Protein AF-A0A1I8GM62-F1 (afdb_monomer_lite)

Secondary structure (DSSP, 8-state):
--HHHHHHHHHHHSEETTEETTTT-HHHHHHHHHHHHHHHHHHHHHHHHHHHGGG---HHHHHHHHHHHHHHHHHHHHHHHHHHHHHHHHHHT--HHHHHHTT--HHHHHHHHHHHHHHHHHHHHHHHHHHHHHHHHHHHHHHHHHHHHTT--

pLDDT: mean 79.54, std 10.87, range [41.44, 91.31]

Structure (mmCIF, N/CA/C/O backbone):
data_AF-A0A1I8GM62-F1
#
_entry.id   AF-A0A1I8GM62-F1
#
loop_
_atom_site.group_PDB
_atom_site.id
_atom_site.type_symbol
_atom_site.label_atom_id
_atom_site.label_alt_id
_atom_site.label_comp_id
_atom_site.label_asym_id
_atom_site.label_entity_id
_atom_site.label_seq_id
_atom_site.pdbx_PDB_ins_code
_atom_site.Cartn_x
_atom_site.Cartn_y
_atom_site.Cartn_z
_atom_site.occupancy
_atom_site.B_iso_or_equiv
_atom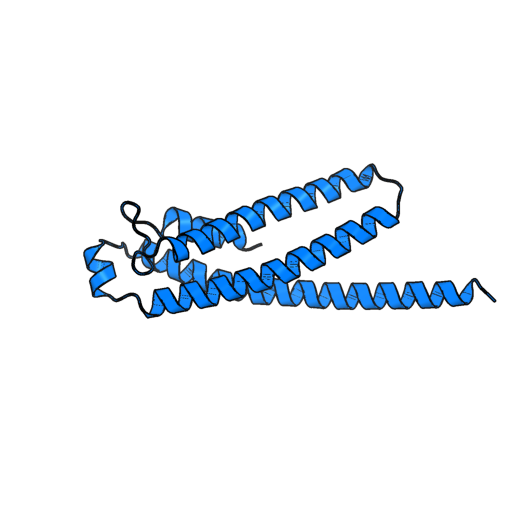_site.auth_seq_id
_atom_site.auth_comp_id
_atom_site.auth_asym_id
_atom_site.auth_atom_id
_atom_site.pdbx_PDB_model_num
ATOM 1 N N . PHE A 1 1 ? -6.111 5.649 1.277 1.00 62.72 1 PHE A N 1
ATOM 2 C CA . PHE A 1 1 ? -5.584 6.928 0.745 1.00 62.72 1 PHE A CA 1
ATOM 3 C C . PHE A 1 1 ? -4.669 6.766 -0.475 1.00 62.72 1 PHE A C 1
ATOM 5 O O . PHE A 1 1 ? -4.966 7.368 -1.493 1.00 62.72 1 PHE A O 1
ATOM 12 N N . PHE A 1 2 ? -3.619 5.932 -0.462 1.00 79.56 2 PHE A N 1
ATOM 13 C CA . PHE A 1 2 ? -2.700 5.809 -1.619 1.00 79.56 2 PHE A CA 1
ATOM 14 C C . PHE A 1 2 ? -3.121 4.785 -2.690 1.00 79.56 2 PHE A C 1
ATOM 16 O O . PHE A 1 2 ? -2.410 4.588 -3.675 1.00 79.56 2 PHE A O 1
ATOM 23 N N . ALA A 1 3 ? -4.288 4.152 -2.532 1.00 79.94 3 ALA A N 1
ATOM 24 C CA . ALA A 1 3 ? -4.757 3.091 -3.421 1.00 79.94 3 ALA A CA 1
ATOM 25 C C . ALA A 1 3 ? -4.910 3.529 -4.878 1.00 79.94 3 ALA A C 1
ATOM 27 O O . ALA A 1 3 ? -4.501 2.802 -5.780 1.00 79.94 3 ALA A O 1
ATOM 28 N N . ILE A 1 4 ? -5.418 4.743 -5.102 1.00 83.62 4 ILE A N 1
ATOM 29 C CA . ILE A 1 4 ? -5.590 5.300 -6.445 1.00 83.62 4 ILE A CA 1
ATOM 30 C C . ILE A 1 4 ? -4.252 5.586 -7.134 1.00 83.62 4 ILE A C 1
ATOM 32 O O . ILE A 1 4 ? -4.136 5.408 -8.342 1.00 83.62 4 ILE A O 1
ATOM 36 N N . ILE A 1 5 ? -3.222 5.961 -6.367 1.00 86.31 5 ILE A N 1
ATOM 37 C CA . ILE A 1 5 ? -1.871 6.195 -6.890 1.00 86.31 5 ILE A CA 1
ATOM 38 C C . ILE A 1 5 ? -1.244 4.860 -7.288 1.00 86.31 5 ILE A C 1
ATOM 40 O O . ILE A 1 5 ? -0.742 4.729 -8.400 1.00 86.31 5 ILE A O 1
ATOM 44 N N . VAL A 1 6 ? -1.331 3.843 -6.424 1.00 84.44 6 VAL A N 1
ATOM 45 C CA . VAL A 1 6 ? -0.832 2.491 -6.729 1.00 84.44 6 VAL A CA 1
ATOM 46 C C . VAL A 1 6 ? -1.548 1.921 -7.955 1.00 84.44 6 VAL A C 1
ATOM 48 O O . VAL A 1 6 ? -0.891 1.471 -8.892 1.00 84.44 6 VAL A O 1
ATOM 51 N N . PHE A 1 7 ? -2.879 2.016 -7.999 1.00 85.81 7 PHE A N 1
ATOM 52 C CA . PHE A 1 7 ? -3.683 1.615 -9.152 1.00 85.81 7 PHE A CA 1
ATOM 53 C C . PHE A 1 7 ? -3.276 2.370 -10.425 1.00 85.81 7 PHE A C 1
ATOM 55 O O . PHE A 1 7 ? -3.021 1.742 -11.451 1.00 85.81 7 PHE A O 1
ATOM 62 N N . GLY A 1 8 ? -3.146 3.697 -10.359 1.00 85.94 8 GLY A N 1
ATOM 63 C CA . GLY A 1 8 ? -2.776 4.538 -11.496 1.00 85.94 8 GLY A CA 1
ATOM 64 C C . GLY A 1 8 ? -1.378 4.232 -12.031 1.00 85.94 8 GLY A C 1
ATOM 65 O O . GLY A 1 8 ? -1.203 4.077 -13.239 1.00 85.94 8 GLY A O 1
ATOM 66 N N . CYS A 1 9 ? -0.386 4.063 -11.155 1.00 87.56 9 CYS A N 1
ATOM 67 C CA . CYS A 1 9 ? 0.976 3.694 -11.542 1.00 87.56 9 CYS A CA 1
ATOM 68 C C . CYS A 1 9 ? 1.032 2.312 -12.210 1.00 87.56 9 CYS A C 1
ATOM 70 O O . CYS A 1 9 ? 1.750 2.138 -13.195 1.00 87.56 9 CYS A O 1
ATOM 72 N N . ILE A 1 10 ? 0.263 1.338 -11.712 1.00 85.31 10 ILE A N 1
ATOM 73 C CA . ILE A 1 10 ? 0.224 -0.012 -12.288 1.00 85.31 10 ILE A CA 1
ATOM 74 C C . ILE A 1 10 ? -0.546 -0.014 -13.614 1.00 85.31 10 ILE A C 1
ATOM 76 O O . ILE A 1 10 ? -0.060 -0.550 -14.607 1.00 85.31 10 ILE A O 1
ATOM 80 N N . SER A 1 11 ? -1.714 0.625 -13.671 1.00 85.12 11 SER A N 1
ATOM 81 C CA . SER A 1 11 ? -2.553 0.643 -14.873 1.00 85.12 11 SER A CA 1
ATOM 82 C C . SER A 1 11 ? -1.916 1.420 -16.025 1.00 85.12 11 SER A C 1
ATOM 84 O O . SER A 1 11 ? -2.042 1.005 -17.172 1.00 85.12 11 SER A O 1
ATOM 86 N N . SER A 1 12 ? -1.233 2.532 -15.740 1.00 84.31 12 SER A N 1
ATOM 87 C CA . SER A 1 12 ? -0.571 3.343 -16.772 1.00 84.31 12 SER A CA 1
ATOM 88 C C . SER A 1 12 ? 0.801 2.806 -17.172 1.00 84.31 12 SER A C 1
ATOM 90 O O . SER A 1 12 ? 1.247 3.036 -18.291 1.00 84.31 12 SER A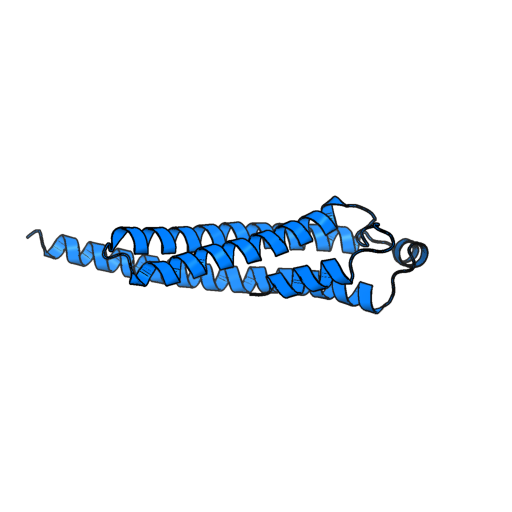 O 1
ATOM 92 N N . GLY A 1 13 ? 1.498 2.135 -16.250 1.00 78.88 13 GLY A N 1
ATOM 93 C CA . GLY A 1 13 ? 2.937 1.930 -16.363 1.00 78.88 13 GLY A CA 1
ATOM 94 C C . GLY A 1 13 ? 3.429 0.508 -16.158 1.00 78.88 13 GLY A C 1
ATOM 95 O O . GLY A 1 13 ? 4.627 0.312 -16.305 1.00 78.88 13 GLY A O 1
ATOM 96 N N . ALA A 1 14 ? 2.579 -0.468 -15.822 1.00 79.50 14 ALA A N 1
ATOM 97 C CA . ALA A 1 14 ? 3.021 -1.844 -15.564 1.00 79.50 14 ALA A CA 1
ATOM 98 C C . ALA A 1 14 ? 2.754 -2.828 -16.713 1.00 79.50 14 ALA A C 1
ATOM 100 O O . ALA A 1 14 ? 3.137 -3.991 -16.588 1.00 79.50 14 ALA A O 1
ATOM 101 N N . TYR A 1 15 ? 2.154 -2.389 -17.825 1.00 82.38 15 TYR A N 1
ATOM 102 C CA . TYR A 1 15 ? 1.890 -3.230 -18.996 1.00 82.38 15 TYR A CA 1
ATOM 103 C C . TYR A 1 15 ? 2.586 -2.691 -20.252 1.00 82.38 15 TYR A C 1
ATOM 105 O O . TYR A 1 15 ? 2.543 -1.492 -20.526 1.00 82.38 15 TYR A O 1
ATOM 113 N N . VAL A 1 16 ? 3.193 -3.590 -21.031 1.00 81.62 16 VAL A N 1
ATOM 114 C CA . VAL A 1 16 ? 3.643 -3.348 -22.412 1.00 81.62 16 VAL A CA 1
ATOM 115 C C . VAL A 1 16 ? 3.049 -4.450 -23.281 1.00 81.62 16 VAL A C 1
ATOM 117 O O . VAL A 1 16 ? 3.281 -5.620 -22.998 1.00 81.62 16 VAL A O 1
ATOM 120 N N . GLU A 1 17 ? 2.226 -4.103 -24.274 1.00 79.12 17 GLU A N 1
ATOM 121 C CA . GLU A 1 17 ? 1.579 -5.077 -25.180 1.00 79.12 17 GLU A CA 1
ATOM 122 C C . GLU A 1 17 ? 0.882 -6.250 -24.443 1.00 79.12 17 GLU A C 1
ATOM 124 O O . GLU A 1 17 ? 0.981 -7.411 -24.830 1.00 79.12 17 GLU A O 1
ATOM 129 N N . ASN A 1 18 ? 0.163 -5.952 -23.349 1.00 75.62 18 ASN A N 1
ATOM 130 C CA . ASN A 1 18 ? -0.491 -6.919 -22.441 1.00 75.62 18 ASN A CA 1
ATOM 131 C C . ASN A 1 18 ? 0.447 -7.807 -21.597 1.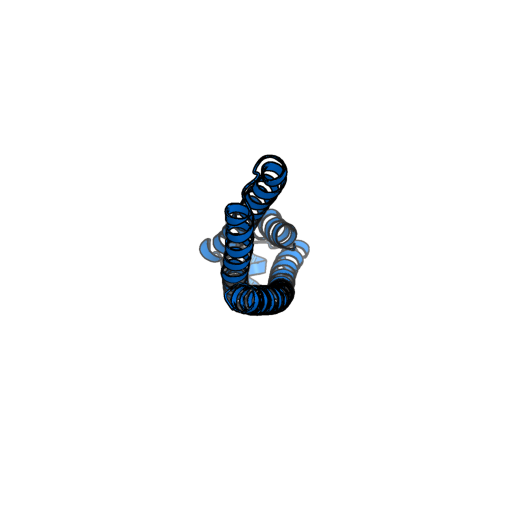00 75.62 18 ASN A C 1
ATOM 133 O O . ASN A 1 18 ? -0.020 -8.689 -20.867 1.00 75.62 18 ASN A O 1
ATOM 137 N N . ILE A 1 19 ? 1.756 -7.563 -21.633 1.00 78.19 19 ILE A N 1
ATOM 138 C CA . ILE A 1 19 ? 2.754 -8.244 -20.809 1.00 78.19 19 ILE A CA 1
ATOM 139 C C . ILE A 1 19 ? 3.046 -7.391 -19.572 1.00 78.19 19 ILE A C 1
ATOM 141 O O . ILE A 1 19 ? 3.367 -6.207 -19.664 1.00 78.19 19 ILE A O 1
ATOM 145 N N . CYS A 1 20 ? 2.932 -8.004 -18.394 1.00 82.94 20 CYS A N 1
ATOM 146 C CA . CYS A 1 20 ? 3.245 -7.355 -17.121 1.00 82.94 20 CYS A CA 1
ATOM 147 C C . CYS A 1 20 ? 4.759 -7.145 -16.978 1.00 82.94 20 CYS A C 1
ATOM 149 O O . CYS A 1 20 ? 5.514 -8.111 -17.078 1.00 82.94 20 CYS A O 1
ATOM 151 N N . ILE A 1 21 ? 5.192 -5.921 -16.654 1.00 82.06 21 ILE A N 1
ATOM 152 C CA . ILE A 1 21 ? 6.599 -5.510 -16.465 1.00 82.06 21 ILE A CA 1
ATOM 153 C C . ILE A 1 21 ? 7.292 -6.280 -15.318 1.00 82.06 21 ILE A C 1
ATOM 155 O O . ILE A 1 21 ? 8.511 -6.379 -15.252 1.00 82.06 21 ILE A O 1
ATOM 159 N N . MET A 1 22 ? 6.537 -6.885 -14.406 1.00 76.44 22 MET A N 1
ATOM 160 C CA . MET A 1 22 ? 7.093 -7.737 -13.353 1.00 76.44 22 MET A CA 1
ATOM 161 C C . MET A 1 22 ? 7.280 -9.173 -13.865 1.00 76.44 22 MET A C 1
ATOM 163 O O . MET A 1 22 ? 6.536 -10.082 -13.488 1.00 76.44 22 MET A O 1
ATOM 167 N N . MET A 1 23 ? 8.273 -9.372 -14.741 1.00 71.38 23 MET A N 1
ATOM 168 C CA . MET A 1 23 ? 8.696 -10.688 -15.252 1.00 71.38 23 MET A CA 1
ATOM 169 C C . MET A 1 23 ? 7.596 -11.443 -16.035 1.00 71.38 23 MET A C 1
ATOM 171 O O . MET A 1 23 ? 7.518 -12.669 -16.006 1.00 71.38 23 MET A O 1
ATOM 175 N N . GLY A 1 24 ? 6.688 -10.724 -16.702 1.00 67.06 24 GLY A N 1
ATOM 176 C CA . GLY A 1 24 ? 5.622 -11.306 -17.529 1.00 67.06 24 GLY A CA 1
ATOM 177 C C . GLY A 1 24 ? 4.525 -12.034 -16.748 1.00 67.06 24 GLY A C 1
ATOM 178 O O . GLY A 1 24 ? 3.585 -12.559 -17.347 1.00 67.06 24 GLY A O 1
ATOM 179 N N . GLN A 1 25 ? 4.591 -12.060 -15.414 1.00 72.69 25 GLN A N 1
ATOM 180 C CA . GLN A 1 25 ? 3.597 -12.748 -14.602 1.00 72.69 25 GLN A CA 1
ATOM 181 C C . GLN A 1 25 ? 2.361 -11.874 -14.406 1.00 72.69 25 GLN A C 1
ATOM 183 O O . GLN A 1 25 ? 2.345 -10.962 -13.576 1.00 72.69 25 GLN A O 1
ATOM 188 N N . LYS A 1 26 ? 1.291 -12.210 -15.135 1.00 73.12 26 LYS A N 1
ATOM 189 C CA . LYS A 1 26 ? -0.024 -11.549 -15.043 1.00 73.12 26 LYS A CA 1
ATOM 190 C C . LYS A 1 26 ? -0.532 -11.452 -13.601 1.00 73.12 26 LYS A C 1
ATOM 192 O O . LYS A 1 26 ? -1.150 -10.459 -13.239 1.00 73.12 26 LYS A O 1
ATOM 197 N N . ASN A 1 27 ? -0.185 -12.426 -12.761 1.00 78.31 27 ASN A N 1
ATOM 198 C CA . ASN A 1 27 ? -0.602 -12.488 -11.362 1.00 78.31 27 ASN A CA 1
ATOM 199 C C . ASN A 1 27 ? -0.055 -11.318 -10.520 1.00 78.31 27 ASN A C 1
ATOM 201 O O . ASN A 1 27 ? -0.733 -10.881 -9.602 1.00 78.31 27 ASN A O 1
ATOM 205 N N . ALA A 1 28 ? 1.138 -10.783 -10.816 1.00 78.12 28 ALA A N 1
ATOM 206 C CA . ALA A 1 28 ? 1.726 -9.674 -10.050 1.00 78.12 28 ALA A CA 1
ATOM 207 C C . ALA A 1 28 ? 1.057 -8.336 -10.343 1.00 78.12 28 ALA A C 1
ATOM 209 O O . ALA A 1 28 ? 0.593 -7.667 -9.420 1.00 78.12 28 ALA A O 1
ATOM 210 N N . CYS A 1 29 ? 0.944 -7.973 -11.623 1.00 80.38 29 CYS A N 1
ATOM 211 C CA . CYS A 1 29 ? 0.216 -6.765 -12.000 1.00 80.38 29 CYS A CA 1
ATOM 212 C C . CYS A 1 29 ? -1.280 -6.895 -11.667 1.00 80.38 29 CYS A C 1
ATOM 214 O O . CYS A 1 29 ? -1.875 -5.948 -11.162 1.00 80.38 29 CYS A O 1
ATOM 216 N N . GLY A 1 30 ? -1.870 -8.078 -11.872 1.00 83.62 30 GLY A N 1
ATOM 217 C CA . GLY A 1 30 ? -3.266 -8.363 -11.545 1.00 83.62 30 GLY A CA 1
ATOM 218 C C . GLY A 1 30 ? -3.570 -8.230 -10.054 1.00 83.62 30 GLY A C 1
ATOM 219 O O . GLY A 1 30 ? -4.570 -7.617 -9.700 1.00 83.62 30 GLY A O 1
ATOM 220 N N . PHE A 1 31 ? -2.687 -8.714 -9.175 1.00 83.06 31 PHE A N 1
ATOM 221 C CA . PHE A 1 31 ? -2.855 -8.560 -7.728 1.00 83.06 31 PHE A CA 1
ATOM 222 C C . PHE A 1 31 ? -2.839 -7.086 -7.301 1.00 83.06 31 PHE A C 1
ATOM 224 O O . PHE A 1 31 ? -3.694 -6.654 -6.528 1.00 83.06 31 PHE A O 1
ATOM 231 N N . GLY A 1 32 ? -1.923 -6.283 -7.850 1.00 80.56 32 GLY A N 1
ATOM 232 C CA . GLY A 1 32 ? -1.866 -4.844 -7.575 1.00 80.56 32 GLY A CA 1
ATOM 233 C C . GLY A 1 32 ? -3.081 -4.066 -8.103 1.00 80.56 32 GLY A C 1
ATOM 234 O O . GLY A 1 32 ? -3.585 -3.169 -7.430 1.00 80.56 32 GLY A O 1
ATOM 235 N N . VAL A 1 33 ? -3.607 -4.439 -9.274 1.00 84.94 33 VAL A N 1
ATOM 236 C CA . VAL A 1 33 ? -4.845 -3.855 -9.824 1.00 84.94 33 VAL A CA 1
ATOM 237 C C . VAL A 1 33 ? -6.062 -4.252 -8.989 1.00 84.94 33 VAL A C 1
ATOM 239 O O . VAL A 1 33 ? -6.838 -3.384 -8.597 1.00 84.94 33 VAL A O 1
ATOM 242 N N . PHE A 1 34 ? -6.217 -5.544 -8.687 1.00 85.62 34 PHE A N 1
ATOM 243 C CA . PHE A 1 34 ? -7.329 -6.070 -7.894 1.00 85.62 34 PHE A CA 1
ATOM 244 C C . PHE A 1 34 ? -7.396 -5.394 -6.528 1.00 85.62 34 PHE A C 1
ATOM 246 O O . PHE A 1 34 ? -8.449 -4.901 -6.128 1.00 85.62 34 PHE A O 1
ATOM 253 N N . THR A 1 35 ? -6.254 -5.311 -5.846 1.00 83.75 35 THR A N 1
ATOM 254 C CA . THR A 1 35 ? -6.174 -4.612 -4.567 1.00 83.75 35 THR A CA 1
ATOM 255 C C . THR A 1 35 ? -6.549 -3.131 -4.737 1.00 83.75 35 THR A C 1
ATOM 257 O O . THR A 1 35 ? -7.460 -2.650 -4.071 1.00 83.75 35 THR A O 1
ATOM 260 N N . GLY A 1 36 ? -5.971 -2.402 -5.693 1.00 81.94 36 GLY A N 1
ATOM 261 C CA . GLY A 1 36 ? -6.341 -0.999 -5.930 1.00 81.94 36 GLY A CA 1
ATOM 262 C C . GLY A 1 36 ? -7.849 -0.755 -6.134 1.00 81.94 36 GLY A C 1
ATOM 263 O O . GLY A 1 36 ? -8.414 0.152 -5.520 1.00 81.94 36 GLY A O 1
ATOM 264 N N . VAL A 1 37 ? -8.511 -1.579 -6.951 1.00 85.38 37 VAL A N 1
ATOM 265 C CA . VAL A 1 37 ? -9.940 -1.426 -7.287 1.00 85.38 37 VAL A CA 1
ATOM 266 C C . VAL A 1 37 ? -10.849 -1.781 -6.113 1.00 85.38 37 VAL A C 1
ATOM 268 O O . VAL A 1 37 ? -11.765 -1.022 -5.794 1.00 85.38 37 VAL A O 1
ATOM 271 N N . VAL A 1 38 ? -10.603 -2.908 -5.443 1.00 86.00 38 VAL A N 1
ATOM 272 C CA . VAL A 1 38 ? -11.434 -3.337 -4.308 1.00 86.00 38 VAL A CA 1
ATOM 273 C C . VAL A 1 38 ? -11.303 -2.361 -3.138 1.00 86.00 38 VAL A C 1
ATOM 275 O O . VAL A 1 38 ? -12.306 -2.057 -2.497 1.00 86.00 38 VAL A O 1
ATOM 278 N N . ALA A 1 39 ? -10.114 -1.792 -2.913 1.00 83.88 39 ALA A N 1
ATOM 279 C CA . ALA A 1 39 ? -9.914 -0.734 -1.924 1.00 83.88 39 ALA A CA 1
ATOM 280 C C . ALA A 1 39 ? -10.811 0.481 -2.200 1.00 83.88 39 ALA A C 1
ATOM 282 O O . ALA A 1 39 ? -11.464 1.000 -1.298 1.00 83.88 39 ALA A O 1
ATOM 283 N N . PHE A 1 40 ? -10.848 0.928 -3.459 1.00 82.56 40 PHE A N 1
ATOM 284 C CA . PHE A 1 40 ? -11.644 2.077 -3.880 1.00 82.56 40 PHE A CA 1
ATOM 285 C C . PHE A 1 40 ? -13.148 1.828 -3.706 1.00 82.56 40 PHE A C 1
ATOM 287 O O . PHE A 1 40 ? -13.852 2.668 -3.145 1.00 82.56 40 PHE A O 1
ATOM 294 N N . LEU A 1 41 ? -13.630 0.656 -4.130 1.00 86.75 41 LEU A N 1
ATOM 295 C CA . LEU A 1 41 ? -15.033 0.265 -3.971 1.00 86.75 41 LEU A CA 1
ATOM 296 C C . LEU A 1 41 ? -15.423 0.116 -2.498 1.00 86.75 41 LEU A C 1
ATOM 298 O O . LEU A 1 41 ? -16.483 0.593 -2.104 1.00 86.75 41 LEU A O 1
ATOM 302 N N . GLY A 1 42 ? -14.554 -0.483 -1.679 1.00 85.50 42 GLY A N 1
ATOM 303 C CA . GLY A 1 42 ? -14.756 -0.589 -0.235 1.00 85.50 42 GLY A CA 1
ATOM 304 C C . GLY A 1 42 ? -14.943 0.785 0.403 1.00 85.50 42 GLY A C 1
ATOM 305 O O . GLY A 1 42 ? -15.953 1.021 1.060 1.00 85.50 42 GLY A O 1
ATOM 306 N N . CYS A 1 43 ? -14.040 1.732 0.123 1.00 83.19 43 CYS A N 1
ATOM 307 C CA . CYS A 1 43 ? -14.166 3.104 0.618 1.00 83.19 43 CYS A CA 1
ATOM 308 C C . CYS A 1 43 ? -15.469 3.786 0.165 1.00 83.19 43 CYS A C 1
ATOM 310 O O . CYS A 1 43 ? -16.091 4.474 0.967 1.00 83.19 43 CYS A O 1
ATOM 312 N N . MET A 1 44 ? -15.910 3.589 -1.083 1.00 85.56 44 MET A N 1
ATOM 313 C CA . MET A 1 44 ? -17.197 4.117 -1.562 1.00 85.56 44 MET A CA 1
ATOM 314 C C . MET A 1 44 ? -18.387 3.551 -0.780 1.00 85.56 44 MET A C 1
ATOM 316 O O . MET A 1 44 ? -19.285 4.308 -0.421 1.00 85.56 44 MET A O 1
ATOM 320 N N . VAL A 1 45 ? -18.396 2.247 -0.493 1.00 86.75 45 VAL A N 1
ATOM 321 C CA . VAL A 1 45 ? -19.476 1.600 0.270 1.00 86.75 45 VAL A CA 1
ATOM 322 C C . VAL A 1 45 ? -19.529 2.118 1.706 1.00 86.75 45 VAL A C 1
ATOM 324 O O . VAL A 1 45 ? -20.614 2.442 2.182 1.00 86.75 45 VAL A O 1
ATOM 327 N N . PHE A 1 46 ? -18.384 2.247 2.383 1.00 82.06 46 PHE A N 1
ATOM 328 C CA . PHE A 1 46 ? -18.339 2.795 3.743 1.00 82.06 46 PHE A CA 1
ATOM 329 C C . PHE A 1 46 ? -18.765 4.267 3.786 1.00 82.06 46 PHE A C 1
ATOM 331 O O . PHE A 1 46 ? -19.568 4.630 4.637 1.00 82.06 46 PHE A O 1
ATOM 338 N N . LEU A 1 47 ? -18.338 5.081 2.814 1.00 83.19 47 LEU A N 1
ATOM 339 C CA . LEU A 1 47 ? -18.735 6.490 2.708 1.00 83.19 47 LEU A CA 1
ATOM 340 C C . LEU A 1 47 ? -20.246 6.633 2.459 1.00 83.19 47 LEU A C 1
ATOM 342 O O . LEU A 1 47 ? -20.907 7.463 3.076 1.00 83.19 47 LEU A O 1
ATOM 346 N N . LEU A 1 48 ? -20.826 5.788 1.601 1.00 84.19 48 LEU A N 1
ATOM 347 C CA . LEU A 1 48 ? -22.281 5.729 1.436 1.00 84.19 48 LEU A CA 1
ATOM 348 C C . LEU A 1 48 ? -22.971 5.289 2.732 1.00 84.19 48 LEU A C 1
ATOM 350 O O . LEU A 1 48 ? -23.976 5.885 3.109 1.00 84.19 48 LEU A O 1
ATOM 354 N N . GLY A 1 49 ? -22.418 4.303 3.439 1.00 78.75 49 GLY A N 1
ATOM 355 C CA . GLY A 1 49 ? -22.881 3.908 4.769 1.00 78.75 49 GLY A CA 1
ATOM 356 C C . GLY A 1 49 ? -22.907 5.081 5.754 1.00 78.75 49 GLY A C 1
ATOM 357 O O . GLY A 1 49 ? -23.900 5.255 6.461 1.00 78.75 49 GLY A O 1
ATOM 358 N N . ASP A 1 50 ? -21.882 5.934 5.721 1.00 77.06 50 ASP A N 1
ATOM 359 C CA . ASP A 1 50 ? -21.809 7.156 6.524 1.00 77.06 50 ASP A CA 1
ATOM 360 C C . ASP A 1 50 ? -22.857 8.206 6.144 1.00 77.06 50 ASP A C 1
ATOM 362 O O . ASP A 1 50 ? -23.436 8.844 7.020 1.00 77.06 50 ASP A O 1
ATOM 366 N N . ILE A 1 51 ? -23.189 8.353 4.861 1.00 78.94 51 ILE A N 1
ATOM 367 C CA . ILE A 1 51 ? -24.277 9.246 4.428 1.00 78.94 51 ILE A CA 1
ATOM 368 C C . ILE A 1 51 ? -25.643 8.694 4.869 1.00 78.94 51 ILE A C 1
ATOM 370 O O . ILE A 1 51 ? -26.513 9.442 5.317 1.00 78.94 51 ILE A O 1
ATOM 374 N N . LEU A 1 52 ? -25.844 7.374 4.798 1.00 75.50 52 LEU A N 1
ATOM 375 C CA . LEU A 1 52 ? -27.067 6.732 5.285 1.00 75.50 52 LEU A CA 1
ATOM 376 C C . LEU A 1 52 ? -27.208 6.798 6.819 1.00 75.50 52 LEU A C 1
ATOM 378 O O . LEU A 1 52 ? -28.324 6.642 7.326 1.00 75.50 52 LEU A O 1
ATOM 382 N N . PHE A 1 53 ? -26.135 7.089 7.569 1.00 63.00 53 PHE A N 1
ATOM 383 C CA . PHE A 1 53 ? -26.197 7.221 9.029 1.00 63.00 53 PHE A CA 1
ATOM 384 C C . PHE A 1 53 ? -27.034 8.387 9.535 1.00 63.00 53 PHE A C 1
ATOM 386 O O . PHE A 1 53 ? -27.529 8.305 10.660 1.00 63.00 53 PHE A O 1
ATOM 393 N N . GLU A 1 54 ? -27.227 9.449 8.753 1.00 60.09 54 GLU A N 1
ATOM 394 C CA . GLU A 1 54 ? -28.139 10.536 9.135 1.00 60.09 54 GLU A CA 1
ATOM 395 C C . GLU A 1 54 ? -29.611 10.089 9.158 1.00 60.09 54 GLU A C 1
ATOM 397 O O . GLU A 1 54 ? -30.444 10.742 9.782 1.00 60.09 54 GLU A O 1
ATOM 402 N N . LYS A 1 55 ? -29.950 8.957 8.522 1.00 56.28 55 LYS A N 1
ATOM 403 C CA . LYS A 1 55 ? -31.322 8.429 8.444 1.00 56.28 55 LYS A CA 1
ATOM 404 C C . LYS A 1 55 ? -31.634 7.336 9.475 1.00 56.28 55 LYS A C 1
ATOM 406 O O . LYS A 1 55 ? -32.800 6.984 9.632 1.00 56.28 55 LYS A O 1
ATOM 411 N N . LEU A 1 56 ? -30.636 6.787 10.175 1.00 55.50 56 LEU A N 1
ATOM 412 C CA . LEU A 1 56 ? -30.800 5.636 11.074 1.00 55.50 56 LEU A CA 1
ATOM 413 C C . LEU A 1 56 ? -30.640 6.042 12.552 1.00 55.50 56 LEU A C 1
ATOM 415 O O . LEU A 1 56 ? -29.545 6.339 13.014 1.00 55.50 56 LEU A O 1
ATOM 419 N N . SER A 1 57 ? -31.738 5.987 13.317 1.00 55.84 57 SER A N 1
ATOM 420 C CA . SER A 1 57 ? -31.823 6.384 14.741 1.00 55.84 57 SER A CA 1
ATOM 421 C C . SER A 1 57 ? -31.143 5.422 15.738 1.00 55.84 57 SER A C 1
ATOM 423 O O . SER A 1 57 ? -31.156 5.681 16.941 1.00 55.84 57 SER A O 1
ATOM 425 N N . SER A 1 58 ? -30.592 4.289 15.294 1.00 61.69 58 SER A N 1
ATOM 426 C CA . SER A 1 58 ? -30.129 3.229 16.201 1.00 61.69 58 SER A CA 1
ATOM 427 C C . SER A 1 58 ? -28.611 3.241 16.398 1.00 61.69 58 SER A C 1
ATOM 429 O O . SER A 1 58 ? -27.834 3.017 15.466 1.00 61.69 58 SER A O 1
ATOM 431 N N . VAL A 1 59 ? -28.195 3.436 17.655 1.00 65.44 59 VAL A N 1
ATOM 432 C CA . VAL A 1 59 ? -26.795 3.446 18.127 1.00 65.44 59 VAL A CA 1
ATOM 433 C C . VAL A 1 59 ? -26.060 2.135 17.789 1.00 65.44 59 VAL A C 1
ATOM 435 O O . VAL A 1 59 ? -24.846 2.122 17.578 1.00 65.44 59 VAL A O 1
ATOM 438 N N . GLN A 1 60 ? -26.799 1.030 17.657 1.00 67.75 60 GLN A N 1
ATOM 439 C CA . GLN A 1 60 ? -26.260 -0.306 17.391 1.00 67.75 60 GLN A CA 1
ATOM 440 C C . GLN A 1 60 ? -25.687 -0.456 15.972 1.00 67.75 60 GLN A C 1
ATOM 442 O O . GLN A 1 60 ? -24.631 -1.066 15.798 1.00 67.75 60 GLN A O 1
ATOM 447 N N . HIS A 1 61 ? -26.321 0.149 14.960 1.00 70.81 61 HIS A N 1
ATOM 448 C CA . HIS A 1 61 ? -25.825 0.100 13.578 1.00 70.81 61 HIS A CA 1
ATOM 449 C C . HIS A 1 61 ? -24.562 0.950 13.385 1.00 70.81 61 HIS A C 1
ATOM 451 O O . HIS A 1 61 ? -23.663 0.539 12.653 1.00 70.81 61 HIS A O 1
ATOM 457 N N . ARG A 1 62 ? -24.450 2.081 14.100 1.00 70.19 62 ARG A N 1
ATOM 458 C CA . ARG A 1 62 ? -23.241 2.929 14.107 1.00 70.19 62 ARG A CA 1
ATOM 459 C C . ARG A 1 62 ? -22.017 2.174 14.583 1.00 70.19 62 ARG A C 1
ATOM 461 O O . ARG A 1 62 ? -20.989 2.173 13.912 1.00 70.19 62 ARG A O 1
ATOM 468 N N . ARG A 1 63 ? -22.143 1.473 15.708 1.00 73.19 63 ARG A N 1
ATOM 469 C CA . ARG A 1 63 ? -21.038 0.686 16.257 1.00 73.19 63 ARG A CA 1
ATOM 470 C C . ARG A 1 63 ? -20.610 -0.441 15.312 1.00 73.19 63 ARG A C 1
ATOM 472 O O . ARG A 1 63 ? -19.415 -0.673 15.163 1.00 73.19 63 ARG A O 1
ATOM 479 N N . LEU A 1 64 ? -21.561 -1.110 14.655 1.00 80.56 64 LEU A N 1
ATOM 480 C CA . LEU A 1 64 ? -21.255 -2.191 13.716 1.00 80.56 64 LEU A CA 1
ATOM 481 C C . LEU A 1 64 ? -20.487 -1.695 12.483 1.00 80.56 64 LEU A C 1
ATOM 483 O O . LEU A 1 64 ? -19.528 -2.350 12.086 1.00 80.56 64 LEU A O 1
ATOM 487 N N . LEU A 1 65 ? -20.863 -0.549 11.903 1.00 81.06 65 LEU A N 1
ATOM 488 C CA . LEU A 1 65 ? -20.156 -0.008 10.735 1.00 81.06 65 LEU A CA 1
ATOM 489 C C . LEU A 1 65 ? -18.732 0.421 11.087 1.00 81.06 65 LEU A C 1
ATOM 491 O O . LEU A 1 65 ? -17.816 0.100 10.342 1.00 81.06 65 LEU A O 1
ATOM 495 N N . VAL A 1 66 ? -18.526 1.038 12.256 1.00 80.31 66 VAL A N 1
ATOM 496 C CA . VAL A 1 66 ? -17.179 1.398 12.735 1.00 80.31 66 VAL A CA 1
ATOM 497 C C . VAL A 1 66 ? -16.307 0.154 12.930 1.00 80.31 66 VAL A C 1
ATOM 499 O O . VAL A 1 66 ? -15.165 0.125 12.483 1.00 80.31 66 VAL A O 1
ATOM 502 N N . ILE A 1 67 ? -16.837 -0.909 13.547 1.00 82.19 67 ILE A N 1
ATOM 503 C CA . ILE A 1 67 ? -16.098 -2.175 13.706 1.00 82.19 67 ILE A CA 1
ATOM 504 C C . ILE A 1 67 ? -15.807 -2.814 12.339 1.00 82.19 67 ILE A C 1
ATOM 506 O O . ILE A 1 67 ? -14.713 -3.339 12.129 1.00 82.19 67 ILE A O 1
ATOM 510 N N . ALA A 1 68 ? -16.763 -2.766 11.408 1.00 85.56 68 ALA A N 1
ATOM 511 C CA . ALA A 1 68 ? -16.590 -3.288 10.057 1.00 85.56 68 ALA A CA 1
ATOM 512 C C . ALA A 1 68 ? -15.519 -2.513 9.273 1.00 85.56 68 ALA A C 1
ATOM 514 O O . ALA A 1 68 ? -14.690 -3.143 8.621 1.00 85.56 68 ALA A O 1
ATOM 515 N N . ASP A 1 69 ? -15.485 -1.184 9.381 1.00 83.19 69 ASP A N 1
ATOM 516 C CA . ASP A 1 69 ? -14.460 -0.336 8.761 1.00 83.19 69 ASP A CA 1
ATOM 517 C C . ASP A 1 69 ? -13.066 -0.616 9.344 1.00 83.19 69 ASP A C 1
ATOM 519 O O . ASP A 1 69 ? -12.098 -0.798 8.601 1.00 83.19 69 ASP A O 1
ATOM 523 N N . MET A 1 70 ? -12.964 -0.775 10.668 1.00 82.62 70 MET A N 1
ATOM 524 C CA . MET A 1 70 ? -11.716 -1.172 11.326 1.00 82.62 70 MET A CA 1
ATOM 525 C C . MET A 1 70 ? -11.237 -2.554 10.861 1.00 82.62 70 MET A C 1
ATOM 527 O O . MET A 1 70 ? -10.054 -2.735 10.565 1.00 82.62 70 MET A O 1
ATOM 531 N N . GLY A 1 71 ? -12.147 -3.530 10.775 1.00 86.75 71 GLY A N 1
ATOM 532 C CA . GLY A 1 71 ? -11.841 -4.880 10.302 1.00 86.75 71 GLY A CA 1
ATOM 533 C C . GLY A 1 71 ? -11.410 -4.898 8.836 1.00 86.75 71 GLY A C 1
ATOM 534 O O . GLY A 1 71 ? -10.399 -5.516 8.493 1.00 86.75 71 GLY A O 1
ATOM 535 N N . PHE A 1 72 ? -12.130 -4.169 7.981 1.00 85.75 72 PHE A N 1
ATOM 536 C CA . PHE A 1 72 ? -11.779 -3.999 6.577 1.00 85.75 72 PHE A CA 1
ATOM 537 C C . PHE A 1 72 ? -10.403 -3.349 6.438 1.00 85.75 72 PHE A C 1
ATOM 539 O O . PHE A 1 72 ? -9.544 -3.899 5.757 1.00 85.75 72 PHE A O 1
ATOM 546 N N . SER A 1 73 ? -10.145 -2.250 7.146 1.00 85.38 73 SER A N 1
ATOM 547 C CA . SER A 1 73 ? -8.859 -1.547 7.132 1.00 85.38 73 SER A CA 1
ATOM 548 C C . SER A 1 73 ? -7.691 -2.428 7.589 1.00 85.38 73 SER A C 1
ATOM 550 O O . SER A 1 73 ? -6.619 -2.391 6.975 1.00 85.38 73 SER A O 1
ATOM 552 N N . ALA A 1 74 ? -7.883 -3.275 8.605 1.00 86.56 74 ALA A N 1
ATOM 553 C CA . ALA A 1 74 ? -6.864 -4.219 9.067 1.00 86.56 74 ALA A CA 1
ATOM 554 C C . ALA A 1 74 ? -6.561 -5.306 8.019 1.00 86.56 74 ALA A C 1
ATOM 556 O O . ALA A 1 74 ? -5.398 -5.521 7.663 1.00 86.56 74 ALA A O 1
ATOM 557 N N . ALA A 1 75 ? -7.600 -5.946 7.470 1.00 88.81 75 ALA A N 1
ATOM 558 C CA . ALA A 1 75 ? -7.455 -6.937 6.402 1.00 88.81 75 ALA A CA 1
ATOM 559 C C . ALA A 1 75 ? -6.790 -6.325 5.159 1.00 88.81 75 ALA A C 1
ATOM 561 O O . ALA A 1 75 ? -5.912 -6.926 4.536 1.00 88.81 75 ALA A O 1
ATOM 562 N N . TRP A 1 76 ? -7.162 -5.089 4.837 1.00 86.38 76 TRP A N 1
ATOM 563 C CA . TRP A 1 76 ? -6.639 -4.361 3.696 1.00 86.38 76 TRP A CA 1
ATOM 564 C C . TRP A 1 76 ? -5.163 -3.987 3.859 1.00 86.38 76 TRP A C 1
ATOM 566 O O . TRP A 1 76 ? -4.373 -4.108 2.922 1.00 86.38 76 TRP A O 1
ATOM 576 N N . THR A 1 77 ? -4.759 -3.607 5.071 1.00 88.31 77 THR A N 1
ATOM 577 C CA . THR A 1 77 ? -3.356 -3.349 5.426 1.00 88.31 77 THR A CA 1
ATOM 578 C C . THR A 1 77 ? -2.493 -4.595 5.220 1.00 88.31 77 THR A C 1
ATOM 580 O O . THR A 1 77 ? -1.408 -4.505 4.641 1.00 88.31 77 THR A O 1
ATOM 583 N N . PHE A 1 78 ? -2.989 -5.773 5.613 1.00 88.19 78 PHE A N 1
ATOM 584 C CA . PHE A 1 78 ? -2.302 -7.045 5.374 1.00 88.19 78 PHE A CA 1
ATOM 585 C C . PHE A 1 78 ? -2.159 -7.353 3.876 1.00 88.19 78 PHE A C 1
ATOM 587 O O . PHE A 1 78 ? -1.069 -7.694 3.417 1.00 88.19 78 PHE A O 1
ATOM 594 N N . LEU A 1 79 ? -3.221 -7.170 3.085 1.00 87.50 79 LEU A N 1
ATOM 595 C CA . LEU A 1 79 ? -3.159 -7.360 1.632 1.00 87.50 79 LEU A CA 1
ATOM 596 C C . LEU A 1 79 ? -2.166 -6.403 0.961 1.00 87.50 79 LEU A C 1
ATOM 598 O O . LEU A 1 79 ? -1.425 -6.826 0.074 1.00 87.50 79 LEU A O 1
ATOM 602 N N . TYR A 1 80 ? -2.092 -5.144 1.402 1.00 86.88 80 TYR A N 1
ATOM 603 C CA . TYR A 1 80 ? -1.085 -4.192 0.922 1.00 86.88 80 TYR A CA 1
ATOM 604 C C . TYR A 1 80 ? 0.343 -4.614 1.270 1.00 86.88 80 TYR A C 1
ATOM 606 O O . TYR A 1 80 ? 1.246 -4.436 0.453 1.00 86.88 80 TYR A O 1
ATOM 614 N N . PHE A 1 81 ? 0.553 -5.200 2.449 1.00 89.06 81 PHE A N 1
ATOM 615 C CA . PHE A 1 81 ? 1.851 -5.747 2.833 1.00 89.06 81 PHE A CA 1
ATOM 616 C C . PHE A 1 81 ? 2.247 -6.919 1.929 1.00 89.06 81 PHE A C 1
ATOM 618 O O . PHE A 1 81 ? 3.349 -6.929 1.380 1.00 89.06 81 PHE A O 1
ATOM 625 N N . VAL A 1 82 ? 1.324 -7.851 1.675 1.00 90.12 82 VAL A N 1
ATOM 626 C CA . VAL A 1 82 ? 1.537 -8.949 0.719 1.00 90.12 82 VAL A CA 1
ATOM 627 C C . VAL A 1 82 ? 1.812 -8.406 -0.687 1.00 90.12 82 VAL A C 1
ATOM 629 O O . VAL A 1 82 ? 2.730 -8.885 -1.351 1.00 90.12 82 VAL A O 1
ATOM 632 N N . ALA A 1 83 ? 1.078 -7.379 -1.130 1.00 86.25 83 ALA A N 1
ATOM 633 C CA . ALA A 1 83 ? 1.284 -6.740 -2.430 1.00 86.25 83 ALA A CA 1
ATOM 634 C C . ALA A 1 83 ? 2.688 -6.145 -2.535 1.00 86.25 83 ALA A C 1
ATOM 636 O O . ALA A 1 83 ? 3.393 -6.409 -3.507 1.00 86.25 83 ALA A O 1
ATOM 637 N N . PHE A 1 84 ? 3.117 -5.404 -1.512 1.00 88.88 84 PHE A N 1
ATOM 638 C CA . PHE A 1 84 ? 4.464 -4.856 -1.422 1.00 88.88 84 PHE A CA 1
ATOM 639 C C . PHE A 1 84 ? 5.519 -5.962 -1.504 1.00 88.88 84 PHE A C 1
ATOM 641 O O . PHE A 1 84 ? 6.377 -5.908 -2.383 1.00 88.88 84 PHE A O 1
ATOM 648 N N . CYS A 1 85 ? 5.435 -6.987 -0.653 1.00 90.56 85 CYS A N 1
ATOM 649 C CA . CYS A 1 85 ? 6.395 -8.089 -0.641 1.00 90.56 85 CYS A CA 1
ATOM 650 C C . CYS A 1 85 ? 6.446 -8.811 -1.993 1.00 90.56 85 CYS A C 1
ATOM 652 O O . CYS A 1 85 ? 7.528 -9.083 -2.516 1.00 90.56 85 CYS A O 1
ATOM 654 N N . TYR A 1 86 ? 5.286 -9.091 -2.587 1.00 87.62 86 TYR A N 1
ATOM 655 C CA . TYR A 1 86 ? 5.192 -9.804 -3.854 1.00 87.62 86 TYR A CA 1
ATOM 656 C C . TYR A 1 86 ? 5.745 -8.979 -5.021 1.00 87.62 86 TYR A C 1
ATOM 658 O O . TYR A 1 86 ? 6.589 -9.467 -5.776 1.00 87.62 86 TYR A O 1
ATOM 666 N N . MET A 1 87 ? 5.330 -7.716 -5.146 1.00 85.69 87 MET A N 1
ATOM 667 C CA . MET A 1 87 ? 5.792 -6.816 -6.205 1.00 85.69 87 MET A CA 1
ATOM 668 C C . MET A 1 87 ? 7.276 -6.480 -6.053 1.00 85.69 87 MET A C 1
ATOM 670 O O . MET A 1 87 ? 7.996 -6.504 -7.046 1.00 85.69 87 MET A O 1
ATOM 674 N N . ALA A 1 88 ? 7.765 -6.233 -4.835 1.00 89.44 88 ALA A N 1
ATOM 675 C CA . ALA A 1 88 ? 9.181 -5.979 -4.578 1.00 89.44 88 ALA A CA 1
ATOM 676 C C . ALA A 1 88 ? 10.048 -7.194 -4.930 1.00 89.44 88 ALA A C 1
ATOM 678 O O . ALA A 1 88 ? 11.070 -7.044 -5.601 1.00 89.44 88 ALA A O 1
ATOM 679 N N . ASN A 1 89 ? 9.619 -8.404 -4.551 1.00 89.88 89 ASN A N 1
ATOM 680 C CA . ASN A 1 89 ? 10.340 -9.628 -4.891 1.00 89.88 89 ASN A CA 1
ATOM 681 C C . ASN A 1 89 ? 10.390 -9.848 -6.412 1.00 89.88 89 ASN A C 1
ATOM 683 O O . ASN A 1 89 ? 11.451 -10.127 -6.972 1.00 89.88 89 ASN A O 1
ATOM 687 N N . LYS A 1 90 ? 9.262 -9.669 -7.109 1.00 87.62 90 LYS A N 1
ATOM 688 C CA . LYS A 1 90 ? 9.210 -9.801 -8.574 1.00 87.62 90 LYS A CA 1
ATOM 689 C C . LYS A 1 90 ? 10.022 -8.718 -9.277 1.00 87.62 90 LYS A C 1
ATOM 691 O O . LYS A 1 90 ? 10.728 -9.022 -10.235 1.00 87.62 90 LYS A O 1
ATOM 696 N N . TRP A 1 91 ? 9.973 -7.485 -8.784 1.00 87.00 91 TRP A N 1
ATOM 697 C CA . TRP A 1 91 ? 10.770 -6.380 -9.305 1.00 87.00 91 TRP A CA 1
ATOM 698 C C . TRP A 1 91 ? 12.273 -6.631 -9.149 1.00 87.00 91 TRP A C 1
ATOM 700 O O . TRP A 1 91 ? 13.016 -6.448 -10.106 1.00 87.00 91 TRP A O 1
ATOM 710 N N . SER A 1 92 ? 12.715 -7.123 -7.988 1.00 87.12 92 SER A N 1
ATOM 711 C CA . SER A 1 92 ? 14.124 -7.459 -7.727 1.00 87.12 92 SER A CA 1
ATOM 712 C C . SER A 1 92 ? 14.652 -8.565 -8.651 1.00 87.12 92 SER A C 1
ATOM 714 O O . SER A 1 92 ? 15.784 -8.509 -9.119 1.00 87.12 92 SER A O 1
ATOM 716 N N . ASN A 1 93 ? 13.803 -9.542 -8.982 1.00 86.69 93 ASN A N 1
ATOM 717 C CA . ASN A 1 93 ? 14.140 -10.621 -9.915 1.00 86.69 93 ASN A CA 1
ATOM 718 C C . ASN A 1 93 ? 14.012 -10.220 -11.397 1.00 86.69 93 ASN A C 1
ATOM 720 O O . ASN A 1 93 ? 14.338 -11.010 -12.284 1.00 86.69 93 ASN A O 1
ATOM 724 N N . THR A 1 94 ? 13.525 -9.014 -11.700 1.00 83.94 94 THR A N 1
ATOM 725 C CA . THR A 1 94 ? 13.358 -8.562 -13.083 1.00 83.94 94 THR A CA 1
ATOM 726 C C . THR A 1 94 ? 14.707 -8.115 -13.646 1.00 83.94 94 THR A C 1
ATOM 728 O O . THR A 1 94 ? 15.279 -7.114 -13.216 1.00 83.94 94 THR A O 1
ATOM 731 N N . SER A 1 95 ? 15.227 -8.850 -14.634 1.00 84.25 95 SER A N 1
ATOM 732 C CA . SER A 1 95 ? 16.528 -8.544 -15.231 1.00 84.25 95 SER A CA 1
ATOM 733 C C . SER A 1 95 ? 16.483 -7.294 -16.118 1.00 84.25 95 SER A C 1
ATOM 735 O O . SER A 1 95 ? 15.496 -7.003 -16.801 1.00 84.25 95 SER A O 1
ATOM 737 N N . SER A 1 96 ? 17.593 -6.552 -16.151 1.00 80.94 96 SER A N 1
ATOM 738 C CA . SER A 1 96 ? 17.751 -5.375 -17.016 1.00 80.94 96 SER A CA 1
ATOM 739 C C . SER A 1 96 ? 17.666 -5.724 -18.506 1.00 80.94 96 SER A C 1
ATOM 741 O O . SER A 1 96 ? 17.177 -4.915 -19.294 1.00 80.94 96 SER A O 1
ATOM 743 N N . LEU A 1 97 ? 18.090 -6.939 -18.877 1.00 83.00 97 LEU A N 1
ATOM 744 C CA . LEU A 1 97 ? 17.966 -7.476 -20.230 1.00 83.00 97 LEU A CA 1
ATOM 745 C C . LEU A 1 97 ? 16.494 -7.639 -20.619 1.00 83.00 97 LEU A C 1
ATOM 747 O O . LEU A 1 97 ? 16.088 -7.146 -21.665 1.00 83.00 97 LEU A O 1
ATOM 751 N N . TRP A 1 98 ? 15.687 -8.248 -19.746 1.00 82.62 98 TRP A N 1
ATOM 752 C CA . TRP A 1 98 ? 14.262 -8.462 -19.989 1.00 82.62 98 TRP A CA 1
ATOM 753 C C . TRP A 1 98 ? 13.513 -7.136 -20.165 1.00 82.62 98 TRP A C 1
ATOM 755 O O . TRP A 1 98 ? 12.765 -6.980 -21.127 1.00 82.62 98 TRP A O 1
ATOM 765 N N . LEU A 1 99 ? 13.800 -6.139 -19.317 1.00 82.94 99 LEU A N 1
ATOM 766 C CA . LEU A 1 99 ? 13.236 -4.787 -19.446 1.00 82.94 99 LEU A CA 1
ATOM 767 C C . LEU A 1 99 ? 13.568 -4.135 -20.797 1.00 82.94 99 LEU A C 1
ATOM 769 O O . LEU A 1 99 ? 12.750 -3.390 -21.333 1.00 82.94 99 LEU A O 1
ATOM 773 N N . LYS A 1 100 ? 14.760 -4.404 -21.344 1.00 81.81 100 LYS A N 1
ATOM 774 C CA . LYS A 1 100 ? 15.175 -3.906 -22.660 1.00 81.81 100 LYS A CA 1
ATOM 775 C C . LYS A 1 100 ? 14.474 -4.662 -23.793 1.00 81.81 100 LYS A C 1
ATOM 777 O O . LYS A 1 100 ? 14.066 -4.029 -24.758 1.00 81.81 100 LYS A O 1
ATOM 782 N N . THR A 1 101 ? 14.302 -5.980 -23.662 1.00 82.44 101 THR A N 1
ATOM 783 C CA . THR A 1 101 ? 13.625 -6.835 -24.653 1.00 82.44 101 THR A CA 1
ATOM 784 C C . THR A 1 101 ? 12.165 -6.451 -24.847 1.00 82.44 101 THR A C 1
ATOM 786 O O . THR A 1 101 ? 11.711 -6.376 -25.981 1.00 82.44 101 THR A O 1
ATOM 789 N N . ILE A 1 102 ? 11.440 -6.171 -23.763 1.00 81.12 102 ILE A N 1
ATOM 790 C CA . ILE A 1 102 ? 10.032 -5.759 -23.840 1.00 81.12 102 ILE A CA 1
ATOM 791 C C . ILE A 1 102 ? 9.856 -4.244 -24.050 1.00 81.12 102 ILE A C 1
ATOM 793 O O . ILE A 1 102 ? 8.749 -3.742 -23.931 1.00 81.12 102 ILE A O 1
ATOM 797 N N . GLY A 1 103 ? 10.932 -3.491 -24.308 1.00 82.44 103 GLY A N 1
ATOM 798 C CA . GLY A 1 103 ? 10.846 -2.065 -24.639 1.00 82.44 103 GLY A CA 1
ATOM 799 C C . GLY A 1 103 ? 10.347 -1.148 -23.513 1.00 82.44 103 GLY A C 1
ATOM 800 O O . GLY A 1 103 ? 9.699 -0.143 -23.800 1.00 82.44 103 GLY A O 1
ATOM 801 N N . VAL A 1 104 ? 10.634 -1.451 -22.236 1.00 84.00 104 VAL A N 1
ATOM 802 C CA . VAL A 1 104 ? 10.178 -0.611 -21.109 1.00 84.00 104 VAL A CA 1
ATOM 803 C C . VAL A 1 104 ? 10.820 0.771 -21.156 1.00 84.00 104 VAL A C 1
ATOM 805 O O . VAL A 1 104 ? 12.045 0.914 -21.097 1.00 84.00 104 VAL A O 1
ATOM 808 N N . GLN A 1 105 ? 9.983 1.804 -21.153 1.00 86.25 105 GLN A N 1
ATOM 809 C CA . GLN A 1 105 ? 10.425 3.192 -21.112 1.00 86.25 105 GLN A CA 1
ATOM 810 C C . 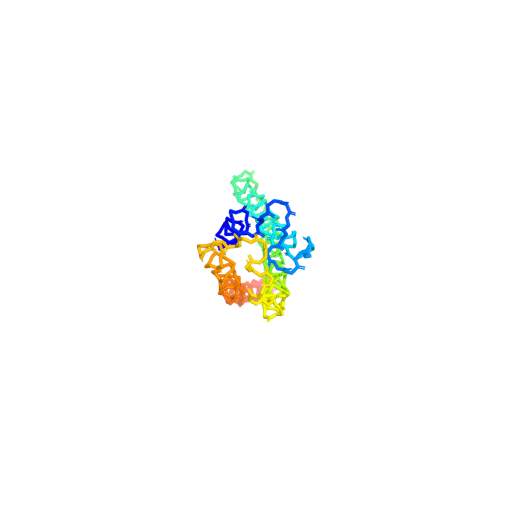GLN A 1 105 ? 10.864 3.607 -19.691 1.00 86.25 105 GLN A C 1
ATOM 812 O O . GLN A 1 105 ? 10.381 3.060 -18.693 1.00 86.25 105 GLN A O 1
ATOM 817 N N . PRO A 1 106 ? 11.750 4.612 -19.544 1.00 84.62 106 PRO A N 1
ATOM 818 C CA . PRO A 1 106 ? 12.246 5.043 -18.233 1.00 84.62 106 PRO A CA 1
ATOM 819 C C . PRO A 1 106 ? 11.138 5.449 -17.248 1.00 84.62 106 PRO A C 1
ATOM 821 O O . PRO A 1 106 ? 11.225 5.136 -16.061 1.00 84.62 106 PRO A O 1
ATOM 824 N N . TRP A 1 107 ? 10.071 6.093 -17.730 1.00 85.00 107 TRP A N 1
ATOM 825 C CA . TRP A 1 107 ? 8.944 6.520 -16.894 1.00 85.00 107 TRP A CA 1
ATOM 826 C C . TRP A 1 107 ? 8.114 5.339 -16.361 1.00 85.00 107 TRP A C 1
ATOM 828 O O . TRP A 1 107 ? 7.657 5.385 -15.221 1.00 85.00 107 TRP A O 1
ATOM 838 N N . GLN A 1 108 ? 7.990 4.243 -17.119 1.00 85.56 108 GLN A N 1
ATOM 839 C CA . GLN A 1 108 ? 7.297 3.024 -16.676 1.00 85.56 108 GLN A CA 1
ATOM 840 C C . GLN A 1 108 ? 8.047 2.357 -15.520 1.00 85.56 108 GLN A C 1
ATOM 842 O O . GLN A 1 108 ? 7.453 1.969 -14.514 1.00 85.56 108 GLN A O 1
ATOM 847 N N . ARG A 1 109 ? 9.382 2.308 -15.610 1.00 85.62 109 ARG A N 1
ATOM 848 C CA . ARG A 1 109 ? 10.244 1.845 -14.513 1.00 85.62 109 ARG A CA 1
ATOM 849 C C . ARG A 1 109 ? 10.032 2.681 -13.250 1.00 85.62 109 ARG A C 1
ATOM 851 O O . ARG A 1 109 ? 9.946 2.124 -12.155 1.00 85.62 109 ARG A O 1
ATOM 858 N N . SER A 1 110 ? 9.946 4.001 -13.397 1.00 89.00 110 SER A N 1
ATOM 859 C CA . SER A 1 110 ? 9.665 4.907 -12.281 1.00 89.00 110 SER A CA 1
ATOM 860 C C . SER A 1 110 ? 8.277 4.669 -11.684 1.00 89.00 110 SER A C 1
ATOM 862 O O . SER A 1 110 ? 8.170 4.613 -10.463 1.00 89.00 110 SER A O 1
ATOM 864 N N . ASN A 1 111 ? 7.247 4.427 -12.501 1.00 89.25 111 ASN A N 1
ATOM 865 C CA . ASN A 1 111 ? 5.893 4.116 -12.030 1.00 89.25 111 ASN A CA 1
ATOM 866 C C . ASN A 1 111 ? 5.834 2.829 -11.203 1.00 89.25 111 ASN A C 1
ATOM 868 O O . ASN A 1 111 ? 5.237 2.823 -10.128 1.00 89.25 111 ASN A O 1
ATOM 872 N N . VAL A 1 112 ? 6.484 1.749 -11.649 1.00 87.00 112 VAL A N 1
ATOM 873 C CA . VAL A 1 112 ? 6.501 0.496 -10.877 1.00 87.00 112 VAL A CA 1
ATOM 874 C C . VAL A 1 112 ? 7.222 0.697 -9.543 1.00 87.00 112 VAL A C 1
ATOM 876 O O . VAL A 1 112 ? 6.685 0.337 -8.497 1.00 87.00 112 VAL A O 1
ATOM 879 N N . ARG A 1 113 ? 8.382 1.363 -9.536 1.00 88.62 113 ARG A N 1
ATOM 880 C CA . ARG A 1 113 ? 9.109 1.672 -8.291 1.00 88.62 113 ARG A CA 1
ATOM 881 C C . ARG A 1 113 ? 8.304 2.567 -7.349 1.00 88.62 113 ARG A C 1
ATOM 883 O O . ARG A 1 113 ? 8.274 2.299 -6.151 1.00 88.62 113 ARG A O 1
ATOM 890 N N . ALA A 1 114 ? 7.634 3.585 -7.884 1.00 90.50 114 ALA A N 1
ATOM 891 C CA . ALA A 1 114 ? 6.749 4.454 -7.122 1.00 90.50 114 ALA A CA 1
ATOM 892 C C . ALA A 1 114 ? 5.593 3.653 -6.514 1.00 90.50 114 ALA A C 1
ATOM 894 O O . ALA A 1 114 ? 5.359 3.763 -5.317 1.00 90.50 114 ALA A O 1
ATOM 895 N N . SER A 1 115 ? 4.932 2.783 -7.286 1.00 88.69 115 SER A N 1
ATOM 896 C CA . SER A 1 115 ? 3.838 1.945 -6.776 1.00 88.69 115 SER A CA 1
ATOM 897 C C . SER A 1 115 ? 4.267 1.055 -5.606 1.00 88.69 115 SER A C 1
ATOM 899 O O . SER A 1 115 ? 3.545 0.969 -4.617 1.00 88.69 115 SER A O 1
ATOM 901 N N . ILE A 1 116 ? 5.470 0.471 -5.665 1.00 88.88 116 ILE A N 1
ATOM 902 C CA . ILE A 1 116 ? 6.025 -0.362 -4.588 1.00 88.88 116 ILE A CA 1
ATOM 903 C C . ILE A 1 116 ? 6.303 0.492 -3.342 1.00 88.88 116 ILE A C 1
ATOM 905 O O . ILE A 1 116 ? 5.926 0.109 -2.236 1.00 88.88 116 ILE A O 1
ATOM 909 N N . ALA A 1 117 ? 6.910 1.671 -3.509 1.00 91.31 117 ALA A N 1
ATOM 910 C CA . ALA A 1 117 ? 7.183 2.585 -2.400 1.00 91.31 117 ALA A CA 1
ATOM 911 C C . ALA A 1 117 ? 5.893 3.114 -1.749 1.00 91.31 117 ALA A C 1
ATOM 913 O O . ALA A 1 117 ? 5.758 3.102 -0.526 1.00 91.31 117 ALA A O 1
ATOM 914 N N . PHE A 1 118 ? 4.911 3.530 -2.552 1.00 89.19 118 PHE A N 1
ATOM 915 C CA . PHE A 1 118 ? 3.621 4.004 -2.053 1.00 89.19 118 PHE A CA 1
ATOM 916 C C . PHE A 1 118 ? 2.813 2.890 -1.386 1.00 89.19 118 PHE A C 1
ATOM 918 O O . PHE A 1 118 ? 2.147 3.160 -0.390 1.00 89.19 118 PHE A O 1
ATOM 925 N N . ALA A 1 119 ? 2.905 1.643 -1.860 1.00 88.31 119 ALA A N 1
ATOM 926 C CA . ALA A 1 119 ? 2.314 0.500 -1.169 1.00 88.31 119 ALA A CA 1
ATOM 927 C C . ALA A 1 119 ? 2.919 0.327 0.235 1.00 88.31 119 ALA A C 1
ATOM 929 O O . ALA A 1 119 ? 2.169 0.212 1.201 1.00 88.31 119 ALA A O 1
ATOM 930 N N . PHE A 1 120 ? 4.247 0.408 0.376 1.00 88.56 120 PHE A N 1
ATOM 931 C CA . PHE A 1 120 ? 4.927 0.327 1.675 1.00 88.56 120 PHE A CA 1
ATOM 932 C C . PHE A 1 120 ? 4.485 1.431 2.648 1.00 88.56 120 PHE A C 1
ATOM 934 O O . PHE A 1 120 ? 4.078 1.147 3.776 1.00 88.56 120 PHE A O 1
ATOM 941 N N . PHE A 1 121 ? 4.493 2.693 2.209 1.00 88.88 121 PHE A N 1
ATOM 942 C CA . PHE A 1 121 ? 4.037 3.807 3.048 1.00 88.88 121 PHE A CA 1
ATOM 943 C C . PHE A 1 121 ? 2.539 3.726 3.372 1.00 88.88 121 PHE A C 1
ATOM 945 O O . PHE A 1 121 ? 2.109 4.131 4.456 1.00 88.88 121 PHE A O 1
ATOM 952 N N . SER A 1 122 ? 1.734 3.159 2.471 1.00 87.25 122 SER A N 1
ATOM 953 C CA . SER A 1 122 ? 0.317 2.907 2.731 1.00 87.25 122 SER A CA 1
ATOM 954 C C . SER A 1 122 ? 0.116 1.887 3.852 1.00 87.25 122 SER A C 1
ATOM 956 O O . SER A 1 122 ? -0.747 2.104 4.696 1.00 87.25 122 SER A O 1
ATOM 958 N N . VAL A 1 123 ? 0.918 0.817 3.913 1.00 86.94 123 VAL A N 1
ATOM 959 C CA . VAL A 1 123 ? 0.855 -0.160 5.019 1.00 86.94 123 VAL A CA 1
ATOM 960 C C . VAL A 1 123 ? 1.138 0.528 6.348 1.00 86.94 123 VAL A C 1
ATOM 962 O O . VAL A 1 123 ? 0.350 0.402 7.279 1.00 86.94 123 VAL A O 1
ATOM 965 N N . ALA A 1 124 ? 2.230 1.293 6.429 1.00 85.81 124 ALA A N 1
ATOM 966 C CA . ALA A 1 124 ? 2.621 1.967 7.665 1.00 85.81 124 ALA A CA 1
ATOM 967 C C . ALA A 1 124 ? 1.561 2.977 8.138 1.00 85.81 124 ALA A C 1
ATOM 969 O O . ALA A 1 124 ? 1.198 2.996 9.314 1.00 85.81 124 ALA A O 1
ATOM 970 N N . SER A 1 125 ? 1.024 3.784 7.218 1.00 87.19 125 SER A N 1
ATOM 971 C CA . SER A 1 125 ? -0.010 4.773 7.545 1.00 87.19 125 SER A CA 1
ATOM 972 C C . SER A 1 125 ? -1.330 4.127 7.971 1.00 87.19 125 SER A C 1
ATOM 974 O O . SER A 1 125 ? -1.899 4.537 8.981 1.00 87.19 125 SER A O 1
ATOM 976 N N . MET A 1 126 ? -1.802 3.089 7.273 1.00 85.50 126 MET A N 1
ATOM 977 C CA . MET A 1 126 ? -3.043 2.399 7.643 1.00 85.50 126 MET A CA 1
ATOM 978 C C . MET A 1 126 ? -2.895 1.579 8.926 1.00 85.50 126 MET A C 1
ATOM 980 O O . MET A 1 126 ? -3.810 1.587 9.749 1.00 85.50 126 MET A O 1
ATOM 984 N N . ALA A 1 127 ? -1.740 0.950 9.157 1.00 86.12 127 ALA A N 1
ATOM 985 C CA . ALA A 1 127 ? -1.444 0.272 10.416 1.00 86.12 127 ALA A CA 1
ATOM 986 C C . ALA A 1 127 ? -1.461 1.254 11.596 1.00 86.12 127 ALA A C 1
ATOM 988 O O . ALA A 1 127 ? -2.107 0.983 12.606 1.00 86.12 127 ALA A O 1
ATOM 989 N N . GLY A 1 128 ? -0.816 2.417 11.448 1.00 86.00 128 GLY A N 1
ATOM 990 C CA . GLY A 1 128 ? -0.817 3.466 12.468 1.00 86.00 128 GLY A CA 1
ATOM 991 C C . GLY A 1 128 ? -2.226 3.976 12.777 1.00 86.00 128 GLY A C 1
ATOM 992 O O . GLY A 1 128 ? -2.635 3.987 13.935 1.00 86.00 128 GLY A O 1
ATOM 993 N N . LEU A 1 129 ? -2.999 4.334 11.747 1.00 84.38 129 LEU A N 1
ATOM 994 C CA . LEU A 1 129 ? -4.378 4.811 11.906 1.00 84.38 129 LEU A CA 1
ATOM 995 C C . LEU A 1 129 ? -5.280 3.758 12.559 1.00 84.38 129 LEU A C 1
ATOM 997 O O . LEU A 1 129 ? -6.001 4.080 13.500 1.00 84.38 129 LEU A O 1
ATOM 1001 N N . THR A 1 130 ? -5.196 2.502 12.114 1.00 84.69 130 THR A N 1
ATOM 1002 C CA . THR A 1 130 ? -5.980 1.394 12.683 1.00 84.69 130 THR A CA 1
ATOM 1003 C C . THR A 1 130 ? -5.601 1.148 14.141 1.00 84.69 130 THR A C 1
ATOM 1005 O O . THR A 1 130 ? -6.478 0.948 14.975 1.00 84.69 130 THR A O 1
ATOM 1008 N N . TYR A 1 131 ? -4.310 1.218 14.481 1.00 85.31 131 TYR A N 1
ATOM 1009 C CA . TYR A 1 131 ? -3.835 1.059 15.854 1.00 85.31 131 TYR A CA 1
ATOM 1010 C C . TYR A 1 131 ? -4.350 2.172 16.775 1.00 85.31 131 TYR A C 1
ATOM 1012 O O . TYR A 1 131 ? -4.918 1.884 17.827 1.00 85.31 131 TYR A O 1
ATOM 1020 N N . PHE A 1 132 ? -4.231 3.441 16.373 1.00 85.19 132 PHE A N 1
ATOM 1021 C CA . PHE A 1 132 ? -4.768 4.557 17.159 1.00 85.19 132 PHE A CA 1
ATOM 1022 C C . PHE A 1 132 ? -6.299 4.512 17.271 1.00 85.19 132 PHE A C 1
ATOM 1024 O O . PHE A 1 132 ? -6.836 4.773 18.349 1.00 85.19 132 PHE A O 1
ATOM 1031 N N . ALA A 1 133 ? -7.002 4.136 16.198 1.00 81.31 133 ALA A N 1
ATOM 1032 C CA . ALA A 1 133 ? -8.449 3.931 16.217 1.00 81.31 133 ALA A CA 1
ATOM 1033 C C . ALA A 1 133 ? -8.844 2.791 17.166 1.00 81.31 133 ALA A C 1
ATOM 1035 O O . ALA A 1 133 ? -9.795 2.929 17.931 1.00 81.31 133 ALA A O 1
ATOM 1036 N N . PHE A 1 134 ? -8.075 1.701 17.186 1.00 80.81 134 PHE A N 1
ATOM 1037 C CA . PHE A 1 134 ? -8.284 0.590 18.106 1.00 80.81 134 PHE A CA 1
ATOM 1038 C C . PHE A 1 134 ? -8.063 0.994 19.562 1.00 80.81 134 PHE A C 1
ATOM 1040 O O . PHE A 1 134 ? -8.895 0.673 20.406 1.00 80.81 134 PHE A O 1
ATOM 1047 N N . LEU 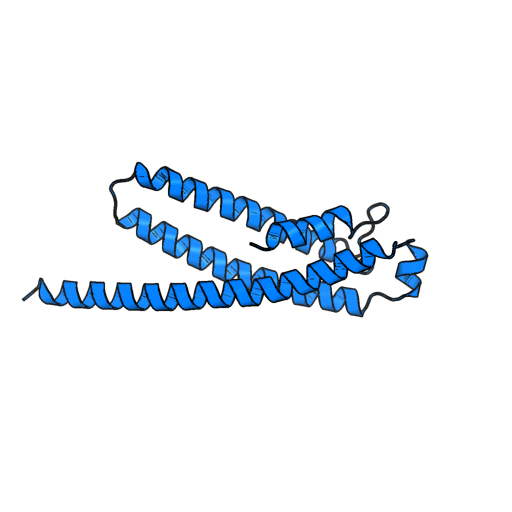A 1 135 ? -7.008 1.755 19.864 1.00 84.31 135 LEU A N 1
ATOM 1048 C CA . LEU A 1 135 ? -6.782 2.289 21.210 1.00 84.31 135 LEU A CA 1
ATOM 1049 C C . LEU A 1 135 ? -7.940 3.184 21.670 1.00 84.31 135 LEU A C 1
ATOM 1051 O O . LEU A 1 135 ? -8.434 3.020 22.783 1.00 84.31 135 LEU A O 1
ATOM 1055 N N . LYS A 1 136 ? -8.416 4.086 20.803 1.00 80.19 136 LYS A N 1
ATOM 1056 C CA . LYS A 1 136 ? -9.583 4.943 21.069 1.00 80.19 136 LYS A CA 1
ATOM 1057 C C . LYS A 1 136 ? -10.861 4.131 21.272 1.00 80.19 136 LYS A C 1
ATOM 1059 O O . LYS A 1 136 ? -11.621 4.422 22.191 1.00 80.19 136 LYS A O 1
ATOM 1064 N N . TYR A 1 137 ? -11.086 3.109 20.447 1.00 76.56 137 TYR A N 1
ATOM 1065 C CA . TYR A 1 137 ? -12.221 2.200 20.590 1.00 76.56 137 TYR A CA 1
ATOM 1066 C C . TYR A 1 137 ? -12.160 1.442 21.919 1.00 76.56 137 TYR A C 1
ATOM 1068 O O . TYR A 1 137 ? -13.179 1.321 22.591 1.00 76.56 137 TYR A O 1
ATOM 1076 N N . ARG A 1 138 ? -10.971 0.991 22.339 1.00 77.69 138 ARG A N 1
ATOM 1077 C CA . ARG A 1 138 ? -10.777 0.318 23.628 1.00 77.69 138 ARG A CA 1
ATOM 1078 C C . ARG A 1 138 ? -11.053 1.245 24.808 1.00 77.69 138 ARG A C 1
ATOM 1080 O O . ARG A 1 138 ? -11.817 0.864 25.679 1.00 77.69 138 ARG A O 1
ATOM 1087 N N . GLN A 1 139 ? -10.530 2.471 24.782 1.00 79.12 139 GLN A N 1
ATOM 1088 C CA . GLN A 1 139 ? -10.794 3.486 25.812 1.00 79.12 139 GLN A CA 1
ATOM 1089 C C . GLN A 1 139 ? -12.284 3.857 25.899 1.00 79.12 139 GLN A C 1
ATOM 1091 O O . GLN A 1 139 ? -12.831 3.986 26.990 1.00 79.12 139 GLN A O 1
ATOM 1096 N N . GLY A 1 140 ? -12.961 4.005 24.755 1.00 67.25 140 GLY A N 1
ATOM 1097 C CA . GLY A 1 140 ? -14.400 4.281 24.710 1.00 67.25 140 GLY A CA 1
ATOM 1098 C C . GLY A 1 140 ? -15.268 3.088 25.121 1.00 67.25 140 GLY A C 1
ATOM 1099 O O . GLY A 1 140 ? -16.336 3.282 25.693 1.00 67.25 140 GLY A O 1
ATOM 1100 N N . ALA A 1 141 ? -14.816 1.859 24.856 1.00 61.44 141 ALA A N 1
ATOM 1101 C CA . ALA A 1 141 ? -15.477 0.647 25.326 1.00 61.44 141 ALA A CA 1
ATOM 1102 C C . ALA A 1 141 ? -15.318 0.489 26.844 1.00 61.44 141 ALA A C 1
ATOM 1104 O O . ALA A 1 141 ? -16.322 0.303 27.519 1.00 61.44 141 ALA A O 1
ATOM 1105 N N . GLU A 1 142 ? -14.098 0.624 27.374 1.00 59.25 142 GLU A N 1
ATOM 1106 C CA . GLU A 1 142 ? -13.795 0.560 28.813 1.00 59.25 142 GLU A CA 1
ATOM 1107 C C . GLU A 1 142 ? -14.628 1.597 29.601 1.00 59.25 142 GLU A C 1
ATOM 1109 O O . GLU A 1 142 ? -15.318 1.223 30.544 1.00 59.25 142 GLU A O 1
ATOM 1114 N N . GLY A 1 143 ? -14.718 2.854 29.142 1.00 57.81 143 GLY A N 1
ATOM 1115 C CA . GLY A 1 143 ? -15.560 3.875 29.793 1.00 57.81 143 GLY A CA 1
ATOM 1116 C C . GLY A 1 143 ? -17.079 3.628 29.708 1.00 57.81 143 GLY A C 1
ATOM 1117 O O . GLY A 1 143 ? -17.831 4.051 30.588 1.00 57.81 143 GLY A O 1
ATOM 1118 N N . ALA A 1 144 ? -17.553 2.925 28.673 1.00 54.78 144 ALA A N 1
ATOM 1119 C CA . ALA A 1 144 ? -18.960 2.534 28.553 1.00 54.78 144 ALA A CA 1
ATOM 1120 C C . ALA A 1 144 ? -19.328 1.358 29.478 1.00 54.78 144 ALA A C 1
ATOM 1122 O O . ALA A 1 144 ? -20.473 1.286 29.923 1.00 54.78 144 ALA A O 1
ATOM 1123 N N . PHE A 1 145 ? -18.376 0.466 29.782 1.00 51.69 145 PHE A N 1
ATOM 1124 C CA . PHE A 1 145 ? -18.558 -0.607 30.765 1.00 51.69 145 PHE A CA 1
ATOM 1125 C C . PHE A 1 145 ? -18.505 -0.076 32.206 1.00 51.69 145 PHE A C 1
ATOM 1127 O O . PHE A 1 145 ? -19.385 -0.423 32.987 1.00 51.69 145 PHE A O 1
ATOM 1134 N N . ASP A 1 146 ? -17.594 0.853 32.524 1.00 51.31 146 ASP A N 1
ATOM 1135 C CA . ASP A 1 146 ? -17.549 1.502 33.849 1.00 51.31 146 ASP A CA 1
ATOM 1136 C C . ASP A 1 146 ? -18.852 2.247 34.177 1.00 51.31 146 ASP A C 1
ATOM 1138 O O . ASP A 1 146 ? -19.345 2.197 35.299 1.00 51.31 146 ASP A O 1
ATOM 1142 N N . THR A 1 147 ? -19.456 2.920 33.192 1.00 53.88 147 THR A N 1
ATOM 1143 C CA . THR A 1 147 ? -20.721 3.647 33.404 1.00 53.88 147 THR A CA 1
ATOM 1144 C C . THR A 1 147 ? -21.913 2.694 33.573 1.00 53.88 147 THR A C 1
ATOM 1146 O O . THR A 1 147 ? -22.858 3.021 34.286 1.00 53.88 147 THR A O 1
ATOM 1149 N N . ALA A 1 148 ? -21.887 1.515 32.941 1.00 51.72 148 ALA A N 1
ATOM 1150 C CA . ALA A 1 148 ? -22.949 0.517 33.068 1.00 51.72 148 ALA A CA 1
ATOM 1151 C C . ALA A 1 148 ? -22.968 -0.128 34.463 1.00 51.72 148 ALA A C 1
ATOM 1153 O O . ALA A 1 148 ? -24.049 -0.292 35.024 1.00 51.72 148 ALA A O 1
ATOM 1154 N N . ASP A 1 149 ? -21.799 -0.392 35.056 1.00 50.38 149 ASP A N 1
ATOM 1155 C CA . ASP A 1 149 ? -21.700 -0.924 36.422 1.00 50.38 149 ASP A CA 1
ATOM 1156 C C . ASP A 1 149 ? -22.190 0.078 37.487 1.00 50.38 149 ASP A C 1
ATOM 1158 O O . ASP A 1 149 ? -22.693 -0.336 38.531 1.00 50.38 149 ASP A O 1
ATOM 1162 N N . GLN A 1 150 ? -22.127 1.391 37.221 1.00 48.94 150 GLN A N 1
ATOM 1163 C CA . GLN A 1 150 ? -22.643 2.438 38.121 1.00 48.94 150 GLN A CA 1
ATOM 1164 C C . GLN A 1 150 ? -24.173 2.625 38.071 1.00 48.94 150 GLN A C 1
ATOM 1166 O O . GLN A 1 150 ? -24.725 3.291 38.941 1.00 48.94 150 GLN A O 1
ATOM 1171 N N . VAL A 1 151 ? -24.873 2.085 37.066 1.00 53.19 151 VAL A N 1
ATOM 1172 C CA . VAL A 1 151 ? -26.344 2.210 36.931 1.00 53.19 151 VAL A CA 1
ATOM 1173 C C . VAL A 1 151 ? -27.085 1.025 37.579 1.00 53.19 151 VAL A C 1
ATOM 1175 O O . VAL A 1 151 ? -28.301 1.068 37.750 1.00 53.19 151 VAL A O 1
ATOM 1178 N N . THR A 1 152 ? -26.363 -0.023 37.981 1.00 47.94 152 THR A N 1
ATOM 1179 C CA . THR A 1 152 ? -26.908 -1.254 38.585 1.00 47.94 152 THR A CA 1
ATOM 1180 C C . THR A 1 152 ? -26.753 -1.370 40.107 1.00 47.94 152 THR A C 1
ATOM 1182 O O . THR A 1 152 ? -26.982 -2.457 40.640 1.00 47.94 152 THR A O 1
ATOM 1185 N N . VAL A 1 153 ? -26.409 -0.290 40.819 1.00 41.44 153 VAL A N 1
ATOM 1186 C CA . VAL A 1 153 ? -26.326 -0.269 42.296 1.00 41.44 153 VAL A CA 1
ATOM 1187 C C . VAL A 1 153 ? -27.313 0.724 42.891 1.00 41.44 153 VAL A C 1
ATOM 1189 O O . VAL A 1 153 ? -27.351 1.875 42.404 1.00 41.44 153 VAL A O 1
#

Sequence (153 aa):
FFAIIVFGCISSGAYVENICIMMGQKNACGFGVFTGVVAFLGCMVFLLGDILFEKLSSVQHRR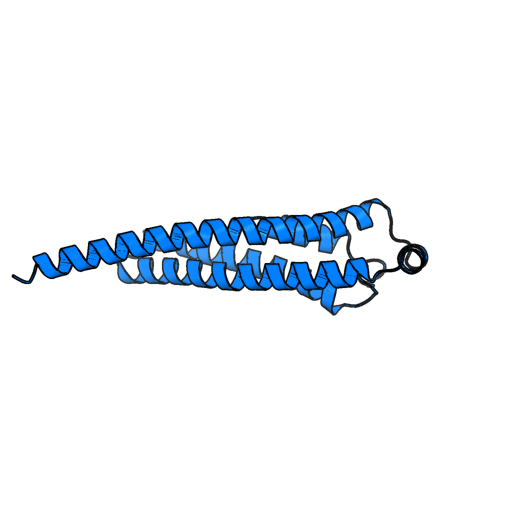LLVIADMGFSAAWTFLYFVAFCYMANKWSNTSSLWLKTIGVQPWQRSNVRASIAFAFFSVASMAGLTYFAFLKYRQGAEGAFDTADQVTV

Foldseek 3Di:
DCLVLLLCLLVVQQDFPNAGLLVRDPCLSVLSNVLSVVVVVVVVVLVVVVVCVVVDPDPVSVVVSLVVVLVCLVVSLVSLVVSLVSLVVSLVVRDPVNCVVSPRDPVSVVSSVVSSVSSVVSSVVSVVVSVVSVVVVVVVVVVVVVVVVVVPD

InterPro domains:
  IPR008253 Marvel domain [PF01284] (1-132)
  IPR008253 Marvel domain [PS51225] (1-138)
  IPR016579 Synaptogyrin [PTHR10838] (2-146)

Radius of gyration: 20.65 Å; chains: 1; bounding box: 50×23×68 Å

Organism: NCBI:txid282301